Protein AF-A0A6H1R2Y1-F1 (afdb_monomer_lite)

Secondary structure (DSSP, 8-state):
---S-SS-HHHHHHHHHHHHTT--HHHHHHHHT--HHHHHHHHHHHHHHGGGGG--PPP--PPPHHHHHHHHHHHHHHHIIIIIGGGTSSS--HHHHHHHHHT-

Structure (mmCIF, N/CA/C/O backbone):
data_AF-A0A6H1R2Y1-F1
#
_entry.id   AF-A0A6H1R2Y1-F1
#
loop_
_atom_site.group_PDB
_atom_site.id
_atom_site.type_symbol
_atom_site.label_atom_id
_atom_site.label_alt_id
_atom_site.label_comp_id
_atom_site.label_asym_id
_atom_site.label_entity_id
_atom_site.label_seq_id
_atom_site.pdbx_PDB_ins_code
_atom_site.Cartn_x
_atom_site.Cartn_y
_atom_site.Cartn_z
_atom_site.occupancy
_atom_site.B_iso_or_equiv
_atom_site.auth_seq_id
_atom_site.auth_comp_id
_atom_site.auth_asym_id
_atom_site.auth_atom_id
_atom_site.pdbx_PDB_model_num
ATOM 1 N N . MET A 1 1 ? -4.360 13.903 -1.370 1.00 28.27 1 MET A N 1
ATOM 2 C CA . MET A 1 1 ? -3.190 13.261 -0.733 1.00 28.27 1 MET A CA 1
ATOM 3 C C . MET A 1 1 ? -3.684 12.448 0.455 1.00 28.27 1 MET A C 1
ATOM 5 O O . MET A 1 1 ? -4.054 13.041 1.456 1.00 28.27 1 MET A O 1
ATOM 9 N N . ALA A 1 2 ? -3.811 11.124 0.335 1.00 31.58 2 ALA A N 1
ATOM 10 C CA . ALA A 1 2 ? -4.149 10.287 1.488 1.00 31.58 2 ALA A CA 1
ATOM 11 C C . ALA A 1 2 ? -2.866 10.089 2.305 1.00 31.58 2 ALA A C 1
ATOM 13 O O . ALA A 1 2 ? -1.915 9.492 1.802 1.00 31.58 2 ALA A O 1
ATOM 14 N N . GLY A 1 3 ? -2.818 10.677 3.503 1.00 34.31 3 GLY A N 1
ATOM 15 C CA . GLY A 1 3 ? -1.695 10.544 4.430 1.00 34.31 3 GLY A CA 1
ATOM 16 C C . GLY A 1 3 ? -1.451 9.087 4.845 1.00 34.31 3 GLY A C 1
ATOM 17 O O . GLY A 1 3 ? -2.258 8.211 4.509 1.00 34.31 3 GLY A O 1
ATOM 18 N N . PRO A 1 4 ? -0.344 8.807 5.558 1.00 47.72 4 PRO A N 1
ATOM 19 C CA . PRO A 1 4 ? -0.097 7.482 6.118 1.00 47.72 4 PRO A CA 1
ATOM 20 C C . PRO A 1 4 ? -1.355 7.033 6.864 1.00 47.72 4 PRO A C 1
ATOM 22 O O . PRO A 1 4 ? -1.982 7.823 7.568 1.00 47.72 4 PRO A O 1
ATOM 25 N N . SER A 1 5 ? -1.777 5.794 6.614 1.00 55.66 5 SER A N 1
ATOM 26 C CA . SER A 1 5 ? -2.949 5.179 7.238 1.00 55.66 5 SER A CA 1
ATOM 27 C C . SER A 1 5 ? -3.018 5.556 8.716 1.00 55.66 5 SER A C 1
ATOM 29 O O . SER A 1 5 ? -2.031 5.368 9.417 1.00 55.66 5 SER A O 1
ATOM 31 N N . SER A 1 6 ? -4.167 6.046 9.192 1.00 67.50 6 SER A N 1
ATOM 32 C CA . SER A 1 6 ? -4.367 6.502 10.580 1.00 67.50 6 SER A CA 1
ATOM 33 C C . SER A 1 6 ? -4.131 5.428 11.655 1.00 67.50 6 SER A C 1
ATOM 35 O O . SER A 1 6 ? -4.305 5.712 12.832 1.00 67.50 6 SER A O 1
ATOM 37 N N . LEU A 1 7 ? -3.780 4.205 11.251 1.00 74.88 7 LEU A N 1
ATOM 38 C CA . LEU A 1 7 ? -3.408 3.096 12.116 1.00 74.88 7 LEU A CA 1
ATOM 39 C C . LEU A 1 7 ? -1.910 2.821 11.982 1.00 74.88 7 LEU A C 1
ATOM 41 O O . LEU A 1 7 ? -1.398 2.704 10.860 1.00 74.88 7 LEU A O 1
ATOM 45 N N . THR A 1 8 ? -1.232 2.650 13.113 1.00 82.62 8 THR A N 1
ATOM 46 C CA . THR A 1 8 ? 0.126 2.091 13.157 1.00 82.62 8 THR A CA 1
ATOM 47 C C . THR A 1 8 ? 0.114 0.602 12.785 1.00 82.62 8 THR A C 1
ATOM 49 O O . THR A 1 8 ? -0.951 0.005 12.602 1.00 82.62 8 THR A O 1
ATOM 52 N N . GLU A 1 9 ? 1.288 -0.009 12.602 1.00 80.06 9 GLU A N 1
ATOM 53 C CA . GLU A 1 9 ? 1.372 -1.451 12.316 1.00 80.06 9 GLU A CA 1
ATOM 54 C C . GLU A 1 9 ? 0.883 -2.275 13.514 1.00 80.06 9 GLU A C 1
ATOM 56 O O . GLU A 1 9 ? 0.111 -3.216 13.350 1.00 80.06 9 GLU A O 1
ATOM 61 N N . GLU A 1 10 ? 1.227 -1.845 14.727 1.00 82.31 10 GLU A N 1
ATOM 62 C CA . GLU A 1 10 ? 0.817 -2.481 15.980 1.00 82.31 10 GLU A CA 1
ATOM 63 C C . GLU A 1 10 ? -0.706 -2.423 16.153 1.00 82.31 10 GLU A C 1
ATOM 65 O O . GLU A 1 10 ? -1.340 -3.422 16.488 1.00 82.31 10 GLU A O 1
ATOM 70 N N . GLN A 1 11 ? -1.323 -1.275 15.845 1.00 86.69 11 GLN A N 1
ATOM 71 C CA . GLN A 1 11 ? -2.780 -1.123 15.891 1.00 86.69 11 GLN A CA 1
ATOM 72 C C . GLN A 1 11 ? -3.492 -1.991 14.849 1.00 86.69 11 GLN A C 1
ATOM 74 O O . GLN A 1 11 ? -4.607 -2.450 15.097 1.00 86.69 11 GLN A O 1
ATOM 79 N N . ARG A 1 12 ?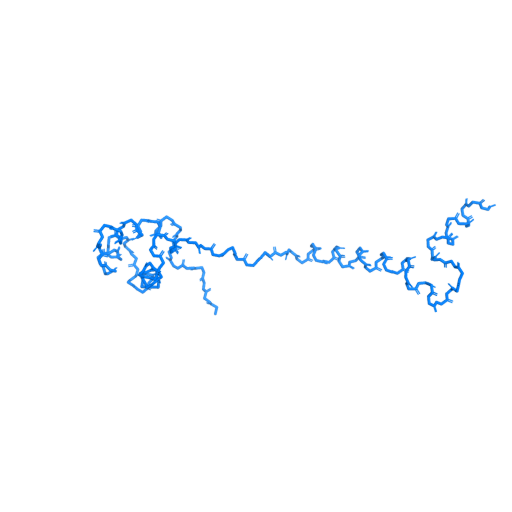 -2.875 -2.230 13.684 1.00 86.75 12 ARG A N 1
ATOM 80 C CA . ARG A 1 12 ? -3.424 -3.163 12.692 1.00 86.75 12 ARG A CA 1
ATOM 81 C C . ARG A 1 12 ? -3.345 -4.604 13.174 1.00 86.75 12 ARG A C 1
ATOM 83 O O . ARG A 1 12 ? -4.328 -5.319 13.013 1.00 86.75 12 ARG A O 1
ATOM 90 N N . ALA A 1 13 ? -2.219 -5.013 13.754 1.00 86.88 13 ALA A N 1
ATOM 91 C CA . ALA A 1 13 ? -2.044 -6.368 14.264 1.00 86.88 13 ALA A CA 1
ATOM 92 C C . ALA A 1 13 ? -3.049 -6.686 15.378 1.00 86.88 13 ALA A C 1
ATOM 94 O O . ALA A 1 13 ? -3.819 -7.633 15.240 1.00 86.88 13 ALA A O 1
ATOM 95 N N . ALA A 1 14 ? -3.151 -5.817 16.388 1.00 89.56 14 ALA A N 1
ATOM 96 C CA . ALA A 1 14 ? -4.115 -5.981 17.476 1.00 89.56 14 ALA A CA 1
ATOM 97 C C . ALA A 1 14 ? -5.575 -5.981 16.982 1.00 89.56 14 ALA A C 1
ATOM 99 O O . ALA A 1 14 ? -6.428 -6.681 17.524 1.00 89.56 14 ALA A O 1
ATOM 100 N N . ALA A 1 15 ? -5.890 -5.204 15.938 1.00 90.25 15 ALA A N 1
ATOM 101 C CA . ALA A 1 15 ? -7.220 -5.222 15.338 1.00 90.25 15 ALA A CA 1
ATOM 102 C C . ALA A 1 15 ? -7.535 -6.558 14.648 1.00 90.25 15 ALA A C 1
ATOM 104 O O . ALA A 1 15 ? -8.672 -7.011 14.746 1.00 90.25 15 ALA A O 1
ATOM 105 N N . ILE A 1 16 ? -6.563 -7.177 13.966 1.00 88.12 16 ILE A N 1
ATOM 106 C CA . ILE A 1 16 ? -6.756 -8.485 13.322 1.00 88.12 16 ILE A CA 1
ATOM 107 C C . ILE A 1 16 ? -6.994 -9.577 14.358 1.00 88.12 16 ILE A C 1
ATOM 109 O O . ILE A 1 16 ? -7.943 -10.331 14.183 1.00 88.12 16 ILE A O 1
ATOM 113 N N . GLU A 1 17 ? -6.217 -9.619 15.443 1.00 90.31 17 GLU A N 1
ATOM 114 C CA . GLU A 1 17 ? -6.432 -10.602 16.517 1.00 90.31 17 GLU A CA 1
ATOM 115 C C . GLU A 1 17 ? -7.855 -10.505 17.079 1.00 90.31 17 GLU A C 1
ATOM 117 O O . GLU A 1 17 ? -8.561 -11.502 17.187 1.00 90.31 17 GLU A O 1
ATOM 122 N N . LEU A 1 18 ? -8.334 -9.282 17.328 1.00 91.31 18 LEU A N 1
ATOM 123 C CA . LEU A 1 18 ? -9.704 -9.072 17.789 1.00 91.31 18 LEU A CA 1
ATOM 124 C C . LEU A 1 18 ? -10.750 -9.503 16.749 1.00 91.31 18 LEU A C 1
ATOM 126 O O . LEU A 1 18 ? -11.824 -9.971 17.120 1.00 91.31 18 LEU A O 1
ATOM 130 N N . PHE A 1 19 ? -10.486 -9.339 15.452 1.00 90.81 19 PHE A N 1
ATOM 131 C CA . PHE A 1 19 ? -11.403 -9.829 14.421 1.00 90.81 19 PHE A CA 1
ATOM 132 C C . PHE A 1 19 ? -11.419 -11.353 14.332 1.00 90.81 19 PHE A C 1
ATOM 134 O O . PHE A 1 19 ? -12.501 -11.921 14.183 1.00 90.81 19 PHE A O 1
ATOM 141 N N . ASP A 1 20 ? -10.262 -12.000 14.466 1.00 89.19 20 ASP A N 1
ATOM 142 C CA . ASP A 1 20 ? -10.150 -13.459 14.518 1.00 89.19 20 ASP A CA 1
ATOM 143 C C . ASP A 1 20 ? -10.866 -14.025 15.761 1.00 89.19 20 ASP A C 1
ATOM 145 O O . ASP A 1 20 ? -11.559 -15.036 15.658 1.00 89.19 20 ASP A O 1
ATOM 149 N N . ASP A 1 21 ? -10.847 -13.297 16.884 1.00 90.62 21 ASP A N 1
ATOM 150 C CA . ASP A 1 21 ? -11.659 -13.565 18.084 1.00 90.62 21 ASP A CA 1
ATOM 151 C C . ASP A 1 21 ? -13.170 -13.273 17.894 1.00 90.62 21 ASP A C 1
ATOM 153 O O . ASP A 1 21 ? -13.972 -13.427 18.819 1.00 90.62 21 ASP A O 1
ATOM 157 N N . GLY A 1 22 ? -13.590 -12.817 16.710 1.00 90.31 22 GLY A N 1
ATOM 158 C CA . GLY A 1 22 ? -14.992 -12.585 16.348 1.00 90.31 22 GLY A CA 1
ATOM 159 C C . GLY A 1 22 ? -15.546 -11.204 16.712 1.00 90.31 22 GLY A C 1
ATOM 160 O O . GLY A 1 22 ? -16.760 -10.984 16.645 1.00 90.31 22 GLY A O 1
ATOM 161 N N . TRP A 1 23 ? -14.701 -10.241 17.087 1.00 92.06 23 TRP A N 1
ATOM 162 C CA . TRP A 1 23 ? -15.163 -8.910 17.477 1.00 92.06 23 TRP A CA 1
ATOM 163 C C . TRP A 1 23 ? -15.623 -8.075 16.278 1.00 92.06 23 TRP A C 1
ATOM 165 O O . TRP A 1 23 ? -15.036 -8.067 15.196 1.00 92.06 23 TRP A O 1
ATOM 175 N N . ALA A 1 24 ? -16.672 -7.276 16.489 1.00 90.19 24 ALA A N 1
ATOM 176 C CA . ALA A 1 24 ? -17.171 -6.349 15.479 1.00 90.19 24 ALA A CA 1
ATOM 177 C C . ALA A 1 24 ? -16.305 -5.079 15.377 1.00 90.19 24 ALA A C 1
ATOM 179 O O . ALA A 1 24 ? -15.810 -4.558 16.379 1.00 90.19 24 ALA A O 1
ATOM 180 N N . ARG A 1 25 ? -16.238 -4.487 14.173 1.00 90.19 25 ARG A N 1
ATOM 181 C CA . ARG A 1 25 ? -15.509 -3.237 13.866 1.00 90.19 25 ARG A CA 1
ATOM 182 C C . ARG A 1 25 ? -15.644 -2.140 14.928 1.00 90.19 25 ARG A C 1
ATOM 184 O O . ARG A 1 25 ? -14.654 -1.513 15.289 1.00 90.19 25 ARG A O 1
ATOM 191 N N . ARG A 1 26 ? -16.874 -1.852 15.377 1.00 92.94 26 ARG A N 1
ATOM 192 C CA . ARG A 1 26 ? -17.128 -0.782 16.360 1.00 92.94 26 ARG A CA 1
ATOM 193 C C . ARG A 1 26 ? -16.463 -1.089 17.700 1.00 92.94 26 ARG A C 1
ATOM 195 O O . ARG A 1 26 ? -15.806 -0.214 18.244 1.00 92.94 26 ARG A O 1
ATOM 202 N N . SER A 1 27 ? -16.583 -2.325 18.177 1.00 93.31 27 SER A N 1
ATOM 203 C CA . SER A 1 27 ? -15.989 -2.766 19.438 1.00 93.31 27 SER A CA 1
ATOM 204 C C . SER A 1 27 ? -14.461 -2.703 19.392 1.00 93.31 27 SER A C 1
ATOM 206 O O . SER A 1 27 ? -13.839 -2.225 20.336 1.00 93.31 27 SER A O 1
ATOM 208 N N . VAL A 1 28 ? -13.862 -3.097 18.264 1.00 93.06 28 VAL A N 1
ATOM 209 C CA . VAL A 1 28 ? -12.410 -3.004 18.042 1.00 93.06 28 VAL A CA 1
ATOM 210 C C . VAL A 1 28 ? -11.932 -1.552 18.029 1.00 93.06 28 VAL A C 1
ATOM 212 O O . VAL A 1 28 ? -10.956 -1.222 18.695 1.00 93.06 28 VAL A O 1
ATOM 215 N N . ALA A 1 29 ? -12.646 -0.659 17.340 1.00 93.31 29 ALA A N 1
ATOM 216 C CA . ALA A 1 29 ? -12.306 0.763 17.306 1.00 93.31 29 ALA A CA 1
ATOM 217 C C . ALA A 1 29 ? -12.348 1.410 18.699 1.00 93.31 29 ALA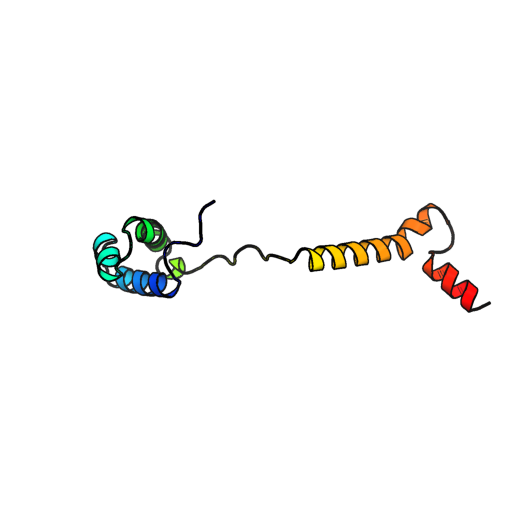 A C 1
ATOM 219 O O . ALA A 1 29 ? -11.417 2.121 19.073 1.00 93.31 29 ALA A O 1
ATOM 220 N N . THR A 1 30 ? -13.383 1.111 19.491 1.00 93.00 30 THR A N 1
ATOM 221 C CA . THR A 1 30 ? -13.491 1.579 20.880 1.00 93.00 30 THR A CA 1
ATOM 222 C C . THR A 1 30 ? -12.356 1.038 21.747 1.00 93.00 30 THR A C 1
ATOM 224 O O . THR A 1 30 ? -11.760 1.799 22.502 1.00 93.00 30 THR A O 1
ATOM 227 N N . ARG A 1 31 ? -12.016 -0.249 21.614 1.00 92.00 31 ARG A N 1
ATOM 228 C CA . ARG A 1 31 ? -10.957 -0.892 22.405 1.00 92.00 31 ARG A CA 1
ATOM 229 C C . ARG A 1 31 ? -9.562 -0.356 22.084 1.00 92.00 31 ARG A C 1
ATOM 231 O O . ARG A 1 31 ? -8.741 -0.232 22.983 1.00 92.00 31 ARG A O 1
ATOM 238 N N . LEU A 1 32 ? -9.308 -0.028 20.819 1.00 89.44 32 LEU A N 1
ATOM 239 C CA . LEU A 1 32 ? -8.032 0.526 20.359 1.00 89.44 32 LEU A CA 1
ATOM 240 C C . LEU A 1 32 ? -7.961 2.059 20.464 1.00 89.44 32 LEU A C 1
ATOM 242 O O . LEU A 1 32 ? -6.914 2.633 20.179 1.00 89.44 32 LEU A O 1
ATOM 246 N N . GLY A 1 33 ? -9.051 2.733 20.853 1.00 90.94 33 GLY A N 1
ATOM 247 C CA . GLY A 1 33 ? -9.100 4.195 20.962 1.00 90.94 33 GLY A CA 1
ATOM 248 C C . GLY A 1 33 ? -8.961 4.921 19.619 1.00 90.94 33 GLY A C 1
ATOM 249 O O . GLY A 1 33 ? -8.493 6.055 19.569 1.00 90.94 33 GLY A O 1
ATOM 250 N N . VAL A 1 34 ? -9.342 4.271 18.517 1.00 88.88 34 VAL A N 1
ATOM 251 C CA . VAL A 1 34 ? -9.184 4.787 17.148 1.00 88.88 34 VAL A CA 1
ATOM 252 C C . VAL A 1 34 ? -10.536 5.057 16.498 1.00 88.88 34 VAL A C 1
ATOM 254 O O . VAL A 1 34 ? -11.582 4.571 16.932 1.00 88.88 34 VAL A O 1
ATOM 257 N N . SER A 1 35 ? -10.539 5.826 15.409 1.00 87.19 35 SER A N 1
ATOM 258 C CA . SER A 1 35 ? -11.782 6.100 14.692 1.00 87.19 35 SER A CA 1
ATOM 259 C C . SER A 1 35 ? -12.340 4.834 14.029 1.00 87.19 35 SER A C 1
ATOM 261 O O . SER A 1 35 ? -11.621 4.038 13.421 1.00 87.19 35 SER A O 1
ATOM 263 N N . VAL A 1 36 ? -13.665 4.672 14.080 1.00 87.19 36 VAL A N 1
ATOM 264 C CA . VAL A 1 36 ? -14.372 3.553 13.426 1.00 87.19 36 VAL A CA 1
ATOM 265 C C . VAL A 1 36 ? -14.093 3.516 11.916 1.00 87.19 36 VAL A C 1
ATOM 267 O O . VAL A 1 36 ? -14.048 2.443 11.314 1.00 87.19 36 VAL A O 1
ATOM 270 N N . TRP A 1 37 ? -13.872 4.681 11.303 1.00 86.12 37 TRP A N 1
ATOM 271 C CA . TRP A 1 37 ? -13.519 4.811 9.890 1.00 86.12 37 TRP A CA 1
ATOM 272 C C . TRP A 1 37 ? -12.110 4.299 9.579 1.00 86.12 37 TRP A C 1
ATOM 274 O O . TRP A 1 37 ? -11.929 3.641 8.556 1.00 86.12 37 TRP A O 1
ATOM 284 N N . ALA A 1 38 ? -11.136 4.525 10.470 1.00 82.56 38 ALA A N 1
ATOM 285 C CA . ALA A 1 38 ? -9.781 3.996 10.315 1.00 82.56 38 ALA A CA 1
ATOM 286 C C . ALA A 1 38 ? -9.770 2.458 10.323 1.00 82.56 38 ALA A C 1
ATOM 288 O O . ALA A 1 38 ? -9.077 1.835 9.521 1.00 82.56 38 ALA A O 1
ATOM 289 N N . VAL A 1 39 ? -10.602 1.853 11.174 1.00 88.06 39 VAL A N 1
ATOM 290 C CA . VAL A 1 39 ? -10.742 0.393 11.310 1.00 88.06 39 VAL A CA 1
ATOM 291 C C . VAL A 1 39 ? -11.609 -0.217 10.201 1.00 88.06 39 VAL A C 1
ATOM 293 O O . VAL A 1 39 ? -11.441 -1.383 9.854 1.00 88.06 39 VAL A O 1
ATOM 296 N N . GLY A 1 40 ? -12.514 0.557 9.594 1.00 88.25 40 GLY A N 1
ATOM 297 C CA . GLY A 1 40 ? -13.453 0.057 8.583 1.00 88.25 40 GLY A CA 1
ATOM 298 C C . GLY A 1 40 ? -12.793 -0.566 7.371 1.00 88.25 40 GLY A C 1
ATOM 299 O O . GLY A 1 40 ? -13.105 -1.702 7.033 1.00 88.25 40 GLY A O 1
ATOM 300 N N . ARG A 1 41 ? -11.813 0.124 6.785 1.00 84.94 41 ARG A N 1
ATOM 301 C CA . ARG A 1 41 ? -11.097 -0.410 5.625 1.00 84.94 41 ARG A CA 1
ATOM 302 C C . ARG A 1 41 ? -10.357 -1.711 5.954 1.00 84.94 41 ARG A C 1
ATOM 304 O O . ARG A 1 41 ? -10.306 -2.600 5.111 1.00 84.94 41 ARG A O 1
ATOM 311 N N . LEU A 1 42 ? -9.795 -1.818 7.160 1.00 86.62 42 LEU A N 1
ATOM 312 C CA . LEU A 1 42 ? -9.100 -3.022 7.621 1.00 86.62 42 LEU A CA 1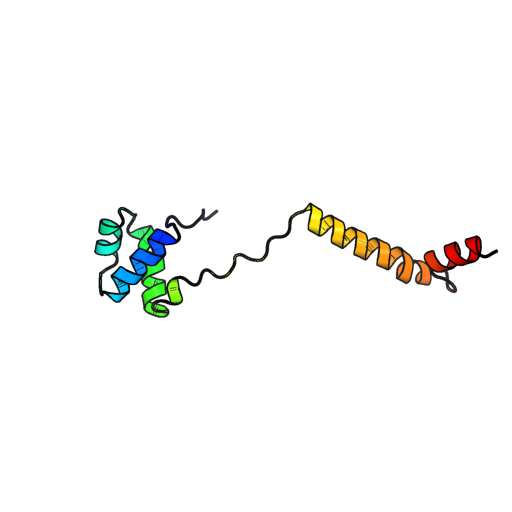
ATOM 313 C C . LEU A 1 42 ? -10.073 -4.189 7.825 1.00 86.62 42 LEU A C 1
ATOM 315 O O . LEU A 1 42 ? -9.770 -5.296 7.398 1.00 86.62 42 LEU A O 1
ATOM 319 N N . TYR A 1 43 ? -11.245 -3.933 8.409 1.00 88.56 43 TYR A N 1
ATOM 320 C CA . TYR A 1 43 ? -12.292 -4.939 8.599 1.00 88.56 43 TYR A CA 1
ATOM 321 C C . TYR A 1 43 ? -12.806 -5.500 7.265 1.00 88.56 43 TYR A C 1
ATOM 323 O O . TYR A 1 43 ? -12.929 -6.714 7.112 1.00 88.56 43 TYR A O 1
ATOM 331 N N . ASP A 1 44 ? -13.037 -4.636 6.273 1.00 87.56 44 ASP A N 1
ATOM 332 C CA . ASP A 1 44 ? -13.464 -5.067 4.937 1.00 87.56 44 ASP A CA 1
ATOM 333 C C . ASP A 1 44 ? -12.384 -5.931 4.257 1.00 87.56 44 ASP A C 1
ATOM 335 O O . ASP A 1 44 ? -12.687 -6.951 3.640 1.00 87.56 44 ASP A O 1
ATOM 339 N N . LEU A 1 45 ? -11.106 -5.560 4.412 1.00 84.81 45 LEU A N 1
ATOM 340 C CA . LEU A 1 45 ? -9.958 -6.338 3.930 1.00 84.81 45 LEU A CA 1
ATOM 341 C C . LEU A 1 45 ? -9.829 -7.692 4.638 1.00 84.81 45 LEU A C 1
ATOM 343 O O . LEU A 1 45 ? -9.608 -8.698 3.964 1.00 84.81 45 LEU A O 1
ATOM 347 N N . TRP A 1 46 ? -9.983 -7.723 5.963 1.00 88.12 46 TRP A N 1
ATOM 348 C CA . TRP A 1 46 ? -9.966 -8.947 6.767 1.00 88.12 46 TRP A CA 1
ATOM 349 C C . TRP A 1 46 ? -11.110 -9.883 6.377 1.00 88.12 46 TRP A C 1
ATOM 351 O O . TRP A 1 46 ? -10.880 -11.064 6.156 1.00 88.12 46 TRP A O 1
ATOM 361 N N . ARG A 1 47 ? -12.319 -9.369 6.139 1.00 87.50 47 ARG A N 1
ATOM 362 C CA . ARG A 1 47 ? -13.451 -10.199 5.699 1.00 87.50 47 ARG A CA 1
ATOM 363 C C . ARG A 1 47 ? -13.198 -10.900 4.356 1.00 87.50 47 ARG A C 1
ATOM 365 O O . ARG A 1 47 ? -13.764 -11.958 4.105 1.00 87.50 47 ARG A O 1
ATOM 372 N N . VAL A 1 48 ? -12.364 -10.314 3.494 1.00 86.00 48 VAL A N 1
ATOM 373 C CA . VAL A 1 48 ? -12.007 -10.876 2.179 1.00 86.00 48 VAL A CA 1
ATOM 374 C C . VAL A 1 48 ? -10.763 -11.770 2.241 1.00 86.00 48 VAL A C 1
ATOM 376 O O . VAL A 1 48 ? -10.672 -12.730 1.482 1.00 86.00 48 VAL A O 1
ATOM 379 N N . ARG A 1 49 ? -9.779 -11.447 3.090 1.00 80.50 49 ARG A N 1
ATOM 380 C CA . ARG A 1 49 ? -8.435 -12.065 3.078 1.00 80.50 49 ARG A CA 1
ATOM 381 C C . ARG A 1 49 ? -8.048 -12.791 4.374 1.00 80.50 49 ARG A C 1
ATOM 383 O O . ARG A 1 49 ? -6.962 -13.362 4.431 1.00 80.50 49 ARG A O 1
ATOM 390 N N . GLY A 1 50 ? -8.881 -12.738 5.408 1.00 79.81 50 GLY A N 1
ATOM 391 C CA . GLY A 1 50 ? -8.561 -13.186 6.766 1.00 79.81 50 GLY A CA 1
ATOM 392 C C . GLY A 1 50 ? -7.340 -12.462 7.345 1.00 79.81 50 GLY A C 1
ATOM 393 O O . GLY A 1 50 ? -7.106 -11.280 7.067 1.00 79.81 50 GLY A O 1
ATOM 394 N N . GLY A 1 51 ? -6.507 -13.196 8.088 1.00 70.00 51 GLY A N 1
ATOM 395 C CA . GLY A 1 51 ? -5.260 -12.697 8.688 1.00 70.00 51 GLY A CA 1
ATOM 396 C C . GLY A 1 51 ? -4.228 -12.132 7.696 1.00 70.00 51 GLY A C 1
ATOM 397 O O . GLY A 1 51 ? -3.340 -11.375 8.085 1.00 70.00 51 GLY A O 1
ATOM 398 N N . ALA A 1 52 ? -4.371 -12.384 6.387 1.00 66.31 52 ALA A N 1
ATOM 399 C CA . ALA A 1 52 ? -3.523 -11.774 5.357 1.00 66.31 52 ALA A CA 1
ATOM 400 C C . ALA A 1 52 ? -3.843 -10.284 5.088 1.00 66.31 52 ALA A C 1
ATOM 402 O O . ALA A 1 52 ? -3.229 -9.659 4.216 1.00 66.31 52 ALA A O 1
ATOM 403 N N . ALA A 1 53 ? -4.786 -9.676 5.817 1.00 64.56 53 ALA A N 1
ATOM 404 C CA . ALA A 1 53 ? -5.086 -8.247 5.708 1.00 64.56 53 ALA A CA 1
ATOM 405 C C . ALA A 1 53 ? -3.906 -7.335 6.107 1.00 64.56 53 ALA A C 1
ATOM 407 O O . ALA A 1 53 ? -3.827 -6.206 5.618 1.00 64.56 53 ALA A O 1
ATOM 408 N N . LEU A 1 54 ? -2.955 -7.838 6.906 1.00 64.81 54 LEU A N 1
ATOM 409 C CA . LEU A 1 54 ? -1.706 -7.149 7.258 1.00 64.81 54 LEU A CA 1
ATOM 410 C C . LEU A 1 54 ? -0.695 -7.055 6.112 1.00 64.81 54 LEU A C 1
ATOM 412 O O . LEU A 1 54 ? 0.303 -6.353 6.256 1.00 64.81 54 LEU A O 1
ATOM 416 N N . VAL A 1 55 ? -0.911 -7.737 4.978 1.00 60.03 55 VAL A N 1
ATOM 417 C CA . VAL A 1 55 ? 0.047 -7.722 3.865 1.00 60.03 55 VAL A CA 1
ATOM 418 C C . VAL A 1 55 ? 0.036 -6.344 3.207 1.00 60.03 55 VAL A C 1
ATOM 420 O O . VAL A 1 55 ? -0.640 -6.073 2.207 1.00 60.03 55 VAL A O 1
ATOM 423 N N . ARG A 1 56 ? 0.823 -5.441 3.789 1.00 58.19 56 ARG A N 1
ATOM 424 C CA . ARG A 1 56 ? 1.175 -4.163 3.206 1.00 58.19 56 ARG A CA 1
ATOM 425 C C . ARG A 1 56 ? 2.008 -4.487 1.978 1.00 58.19 56 ARG A C 1
ATOM 427 O O . ARG A 1 56 ? 3.160 -4.899 2.074 1.00 58.19 56 ARG A O 1
ATOM 434 N N . LYS A 1 57 ? 1.403 -4.324 0.799 1.00 56.97 57 LYS A N 1
ATOM 435 C CA . LYS A 1 57 ? 2.141 -4.373 -0.464 1.00 56.97 57 LYS A CA 1
ATOM 436 C C . LYS A 1 57 ? 3.310 -3.395 -0.306 1.00 56.97 57 LYS A C 1
ATOM 438 O O . LYS A 1 57 ? 3.030 -2.242 0.045 1.00 56.97 57 LYS A O 1
ATOM 443 N N . PRO A 1 58 ? 4.576 -3.818 -0.491 1.00 51.44 58 PRO A N 1
ATOM 444 C CA . PRO A 1 58 ? 5.697 -2.903 -0.366 1.00 51.44 58 PRO A CA 1
ATOM 445 C C . PRO A 1 58 ? 5.384 -1.696 -1.243 1.00 51.44 58 PRO A C 1
ATOM 447 O O . PRO A 1 58 ? 5.038 -1.842 -2.423 1.00 51.44 58 PRO A O 1
ATOM 450 N N . SER A 1 59 ? 5.381 -0.508 -0.631 1.00 64.12 59 SER A N 1
ATOM 451 C CA . SER A 1 59 ? 5.243 0.735 -1.379 1.00 64.12 59 SER A CA 1
ATOM 452 C C . SER A 1 59 ? 6.270 0.678 -2.499 1.00 64.12 59 SER A C 1
ATOM 454 O O . SER A 1 59 ? 7.403 0.268 -2.241 1.00 64.12 59 SER A O 1
ATOM 456 N N . LYS A 1 60 ? 5.850 0.997 -3.732 1.00 66.94 60 LYS A N 1
ATOM 457 C CA . LYS A 1 60 ? 6.709 0.939 -4.923 1.00 66.94 60 LYS A CA 1
ATOM 458 C C . LYS A 1 60 ? 8.119 1.396 -4.553 1.00 66.94 60 LYS A C 1
ATOM 460 O O . LYS A 1 60 ? 8.256 2.453 -3.939 1.00 66.94 60 LYS A O 1
ATOM 465 N N . ARG A 1 61 ? 9.126 0.586 -4.891 1.00 77.38 61 ARG A N 1
ATOM 466 C CA . ARG A 1 61 ? 10.529 0.854 -4.566 1.00 77.38 61 ARG A CA 1
ATOM 467 C C . ARG A 1 61 ? 10.864 2.282 -5.012 1.00 77.38 61 ARG A C 1
ATOM 469 O O . ARG A 1 61 ? 10.809 2.582 -6.204 1.00 77.38 61 ARG A O 1
ATOM 476 N N . SER A 1 62 ? 11.098 3.174 -4.055 1.00 76.69 62 SER A N 1
ATOM 477 C CA . SER A 1 62 ? 11.405 4.576 -4.317 1.00 76.69 62 SER A CA 1
ATOM 478 C C . SER A 1 62 ? 12.914 4.740 -4.361 1.00 76.69 62 SER A C 1
ATOM 480 O O . SER A 1 62 ? 13.597 4.424 -3.392 1.00 76.69 62 SER A O 1
ATOM 482 N N . PHE A 1 63 ? 13.420 5.236 -5.481 1.00 86.69 63 PHE A N 1
ATOM 483 C CA . PHE A 1 63 ? 14.818 5.620 -5.624 1.00 86.69 63 PHE A CA 1
ATOM 484 C C . PHE A 1 63 ? 14.965 7.120 -5.395 1.00 86.69 63 PHE A C 1
ATOM 486 O O . PHE A 1 63 ? 14.078 7.882 -5.800 1.00 86.69 63 PHE A O 1
ATOM 493 N N . SER A 1 64 ? 16.071 7.532 -4.772 1.00 90.00 64 SER A N 1
ATOM 494 C CA . SER A 1 64 ? 16.425 8.947 -4.658 1.00 90.00 64 SER A CA 1
ATOM 495 C C . SER A 1 64 ? 16.663 9.557 -6.044 1.00 90.00 64 SER A C 1
ATOM 497 O O . SER A 1 64 ? 16.909 8.847 -7.023 1.00 90.00 64 SER A O 1
ATOM 499 N N . PHE A 1 65 ? 16.555 10.883 -6.132 1.00 93.44 65 PHE A N 1
ATOM 500 C CA . PHE A 1 65 ? 16.871 11.613 -7.359 1.00 93.44 65 PHE A CA 1
ATOM 501 C C . PHE A 1 65 ? 18.334 11.398 -7.767 1.00 93.44 65 PHE A C 1
ATOM 503 O O . PHE A 1 65 ? 18.580 10.995 -8.898 1.00 93.44 65 PHE A O 1
ATOM 510 N N . GLU A 1 66 ? 19.262 11.549 -6.817 1.00 95.81 66 GLU A N 1
ATOM 511 C CA . GLU A 1 66 ? 20.702 11.354 -7.039 1.00 95.81 66 GLU A CA 1
ATOM 512 C C . GLU A 1 66 ? 21.023 9.972 -7.614 1.00 95.81 66 GLU A C 1
ATOM 514 O O . GLU A 1 66 ? 21.727 9.867 -8.610 1.00 95.81 66 GLU A O 1
ATOM 519 N N . PHE A 1 67 ? 20.410 8.912 -7.075 1.00 94.19 67 PHE A N 1
ATOM 520 C CA . PHE A 1 67 ? 20.611 7.557 -7.591 1.00 94.19 67 PHE A CA 1
ATOM 521 C C . PHE A 1 67 ? 20.142 7.414 -9.044 1.00 94.19 67 PHE A C 1
ATOM 523 O O . PHE A 1 67 ? 20.790 6.766 -9.861 1.00 94.19 67 PHE A O 1
ATOM 530 N N . LYS A 1 68 ? 19.000 8.018 -9.395 1.00 94.38 68 LYS A N 1
ATOM 531 C CA . LYS A 1 68 ? 18.514 7.994 -10.782 1.00 94.38 68 LYS A CA 1
ATOM 532 C C . LYS A 1 68 ? 19.431 8.785 -11.709 1.00 94.38 68 LYS A C 1
ATOM 534 O O . LYS A 1 68 ? 19.619 8.371 -12.851 1.00 94.38 68 LYS A O 1
ATOM 539 N N . LEU A 1 69 ? 19.957 9.913 -11.235 1.00 96.50 69 LEU A N 1
ATOM 540 C CA . LEU A 1 69 ? 20.861 10.760 -12.001 1.00 96.50 69 LEU A CA 1
ATOM 541 C C . LEU A 1 69 ? 22.170 10.026 -12.297 1.00 96.50 69 LEU A C 1
ATOM 543 O O . LEU A 1 69 ? 22.574 9.974 -13.453 1.00 96.50 69 LEU A O 1
ATOM 547 N N . GLU A 1 70 ? 22.771 9.404 -11.283 1.00 97.00 70 GLU A N 1
ATOM 548 C CA . GLU A 1 70 ? 24.000 8.618 -11.408 1.00 97.00 70 GLU A CA 1
ATOM 549 C C . GLU A 1 70 ? 23.853 7.499 -12.445 1.00 97.00 70 GLU A C 1
ATOM 551 O O . GLU A 1 70 ? 24.617 7.445 -13.405 1.00 97.00 70 GLU A O 1
ATOM 556 N N . VAL A 1 71 ? 22.806 6.676 -12.324 1.00 96.56 71 VAL A N 1
ATOM 557 C CA . VAL A 1 71 ? 22.542 5.578 -13.271 1.00 96.56 71 VAL A CA 1
ATOM 558 C C . VAL A 1 71 ? 22.320 6.098 -14.694 1.00 96.56 71 VAL A C 1
ATOM 560 O O . VAL A 1 71 ? 22.799 5.502 -15.653 1.00 96.56 71 VAL A O 1
ATOM 563 N N . THR A 1 72 ? 21.608 7.217 -14.848 1.00 96.44 72 THR A N 1
ATOM 564 C CA . THR A 1 72 ? 21.349 7.803 -16.174 1.00 96.44 72 THR A CA 1
ATOM 565 C C . THR A 1 72 ? 22.630 8.348 -16.808 1.00 96.44 72 THR A C 1
ATOM 567 O O . THR A 1 72 ? 22.823 8.222 -18.015 1.00 96.44 72 THR A O 1
ATOM 570 N N . LEU A 1 73 ? 23.507 8.965 -16.012 1.00 95.44 73 LEU A N 1
ATOM 571 C CA . LEU A 1 73 ? 24.786 9.483 -16.491 1.00 95.44 73 LEU A CA 1
ATOM 572 C C . LEU A 1 73 ? 25.740 8.355 -16.877 1.00 95.44 73 LEU A C 1
ATOM 574 O O . LEU A 1 73 ? 26.380 8.457 -17.920 1.00 95.44 73 LEU A O 1
ATOM 578 N N . ASP A 1 74 ? 25.810 7.288 -16.082 1.00 95.12 74 ASP A N 1
ATOM 579 C CA . ASP A 1 74 ? 26.634 6.115 -16.384 1.00 95.12 74 ASP A CA 1
ATOM 580 C C . ASP A 1 74 ? 26.198 5.435 -17.695 1.00 95.12 74 ASP A C 1
ATOM 582 O O . ASP A 1 74 ? 27.023 5.201 -18.584 1.00 95.12 74 ASP A O 1
ATOM 586 N N . ASP A 1 75 ? 24.887 5.237 -17.876 1.00 94.00 75 ASP A N 1
ATOM 587 C CA . ASP A 1 75 ? 24.310 4.692 -19.112 1.00 94.00 75 ASP A CA 1
ATOM 588 C C . ASP A 1 75 ? 24.598 5.604 -20.316 1.00 94.00 75 ASP A C 1
ATOM 590 O O . ASP A 1 75 ? 25.067 5.153 -21.365 1.00 94.00 75 ASP A O 1
ATOM 594 N N . TYR A 1 76 ? 24.421 6.920 -20.147 1.00 91.69 76 TYR A N 1
ATOM 595 C CA . TYR A 1 76 ? 24.711 7.896 -21.195 1.00 91.69 76 TYR A CA 1
ATOM 596 C C . TYR A 1 76 ? 26.193 7.919 -21.585 1.00 91.69 76 TYR A C 1
ATOM 598 O O . TYR A 1 76 ? 26.508 7.933 -22.774 1.00 91.69 76 TYR A O 1
ATOM 606 N N . ILE A 1 77 ? 27.109 7.928 -20.612 1.00 90.19 77 ILE A N 1
ATOM 607 C CA . ILE A 1 77 ? 28.557 7.923 -20.854 1.00 90.19 77 ILE A CA 1
ATOM 608 C C . ILE A 1 77 ? 28.960 6.631 -21.562 1.00 90.19 77 ILE A C 1
ATOM 610 O O . ILE A 1 77 ? 29.713 6.676 -22.538 1.00 90.19 77 ILE A O 1
ATOM 614 N N . THR A 1 78 ? 28.430 5.492 -21.118 1.00 89.06 78 THR A N 1
ATOM 615 C CA . THR A 1 78 ? 28.678 4.190 -21.740 1.00 89.06 78 THR A CA 1
ATOM 616 C C . THR A 1 78 ? 28.206 4.187 -23.187 1.00 89.06 78 THR A C 1
ATOM 618 O O . THR A 1 78 ? 28.993 3.891 -24.091 1.00 89.06 78 THR A O 1
ATOM 621 N N . TRP A 1 79 ? 26.967 4.604 -23.446 1.00 88.00 79 TRP A N 1
ATOM 622 C CA . TRP A 1 79 ? 26.434 4.728 -24.800 1.00 88.00 79 TRP A CA 1
ATOM 623 C C . TRP A 1 79 ? 27.231 5.723 -25.657 1.00 88.00 79 TRP A C 1
ATOM 625 O O . TRP A 1 79 ? 27.543 5.435 -26.814 1.00 88.00 79 TRP A O 1
ATOM 635 N N . PHE A 1 80 ? 27.611 6.880 -25.112 1.00 83.75 80 PHE A N 1
ATOM 636 C CA . PHE A 1 80 ? 28.382 7.893 -25.832 1.00 83.75 80 PHE A CA 1
ATOM 637 C C . PHE A 1 80 ? 29.753 7.352 -26.256 1.00 83.75 80 PHE A C 1
ATOM 639 O O . PHE A 1 80 ? 30.156 7.506 -27.411 1.00 83.75 80 PHE A O 1
ATOM 646 N N . ASN A 1 81 ? 30.440 6.671 -25.337 1.00 81.44 81 ASN A N 1
ATOM 647 C CA . ASN A 1 81 ? 31.776 6.132 -25.556 1.00 81.44 81 ASN A CA 1
ATOM 648 C C . ASN A 1 81 ? 31.800 4.912 -26.476 1.00 81.44 81 ASN A C 1
ATOM 650 O O . ASN A 1 81 ? 32.821 4.691 -27.117 1.00 81.44 81 ASN A O 1
ATOM 654 N N . THR A 1 82 ? 30.725 4.122 -26.529 1.00 77.56 82 THR A N 1
ATOM 655 C CA . THR A 1 82 ? 30.711 2.828 -27.238 1.00 77.56 82 THR A CA 1
ATOM 656 C C . THR A 1 82 ? 29.837 2.815 -28.486 1.00 77.56 82 THR A C 1
ATOM 658 O O . THR A 1 82 ? 30.180 2.153 -29.453 1.00 77.56 82 THR A O 1
ATOM 661 N N . SER A 1 83 ? 28.718 3.541 -28.493 1.00 68.88 83 SER A N 1
ATOM 662 C CA . SER A 1 83 ? 27.663 3.397 -29.505 1.00 68.88 83 SER A CA 1
ATOM 663 C C . SER A 1 83 ? 27.468 4.663 -30.339 1.00 68.88 83 SER A C 1
ATOM 665 O O . SER A 1 83 ? 27.359 4.585 -31.561 1.00 68.88 83 SER A O 1
ATOM 667 N N . ARG A 1 84 ? 27.471 5.854 -29.720 1.00 62.56 84 ARG A N 1
ATOM 668 C CA . ARG A 1 84 ? 27.244 7.117 -30.450 1.00 62.56 84 ARG A CA 1
ATOM 669 C C . ARG A 1 84 ? 28.370 7.415 -31.443 1.00 62.56 84 ARG A C 1
ATOM 671 O O . ARG A 1 84 ? 28.094 7.788 -32.580 1.00 62.56 84 ARG A O 1
ATOM 678 N N . GLY A 1 85 ? 29.626 7.224 -31.037 1.00 57.75 85 GLY A N 1
ATOM 679 C CA . GLY A 1 85 ? 30.794 7.514 -31.877 1.00 57.75 85 GLY A CA 1
ATOM 680 C C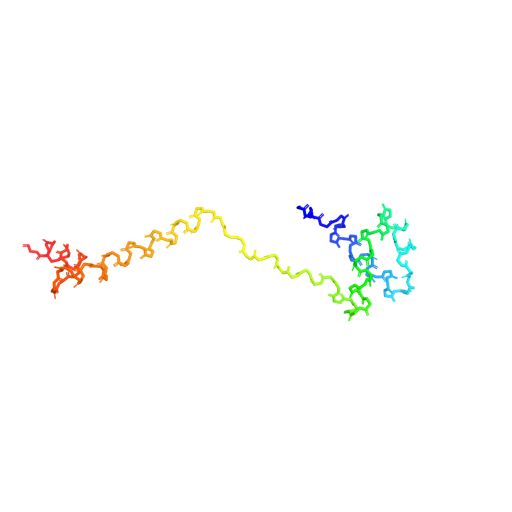 . GLY A 1 85 ? 30.899 6.649 -33.138 1.00 57.75 85 GLY A C 1
ATOM 681 O O . GLY A 1 85 ? 31.351 7.147 -34.162 1.00 57.75 85 GLY A O 1
ATOM 682 N N . HIS A 1 86 ? 30.388 5.412 -33.113 1.00 55.97 86 HIS A N 1
ATOM 683 C CA . HIS A 1 86 ? 30.368 4.526 -34.287 1.00 55.97 86 HIS A CA 1
ATOM 684 C C . HIS A 1 86 ? 29.467 5.033 -35.424 1.00 55.97 86 HIS A C 1
ATOM 686 O O . HIS A 1 86 ? 29.649 4.630 -36.567 1.00 55.97 86 HIS A O 1
ATOM 692 N N . THR A 1 87 ? 28.512 5.929 -35.140 1.00 55.38 87 THR A N 1
ATOM 693 C CA . THR A 1 87 ? 27.642 6.511 -36.181 1.00 55.38 87 THR A CA 1
ATOM 694 C C . THR A 1 87 ? 28.281 7.671 -36.950 1.00 55.38 87 THR A C 1
ATOM 696 O O . THR A 1 87 ? 27.725 8.081 -37.961 1.00 55.38 87 THR A O 1
ATOM 699 N N . HIS A 1 88 ? 29.399 8.235 -36.477 1.00 52.16 88 HIS A N 1
ATOM 700 C CA . HIS A 1 88 ? 30.102 9.350 -37.142 1.00 52.16 88 HIS A CA 1
ATOM 701 C C . HIS A 1 88 ? 31.580 9.043 -37.438 1.00 52.16 88 HIS A C 1
ATOM 703 O O . HIS A 1 88 ? 32.153 9.636 -38.346 1.00 52.16 88 HIS A O 1
ATOM 709 N N . CYS A 1 89 ? 32.191 8.108 -36.708 1.00 52.72 89 CYS A N 1
ATOM 710 C CA . CYS A 1 89 ? 33.539 7.606 -36.940 1.00 52.72 89 CYS A CA 1
ATOM 711 C C . CYS A 1 89 ? 33.420 6.122 -37.304 1.00 52.72 89 CYS A C 1
ATOM 713 O O . CYS A 1 89 ? 33.311 5.278 -36.420 1.00 52.72 89 CYS A O 1
ATOM 715 N N . GLU A 1 90 ? 33.413 5.792 -38.594 1.00 57.22 90 GLU A N 1
ATOM 716 C CA . GLU A 1 90 ? 33.072 4.453 -39.113 1.00 57.22 90 GLU A CA 1
ATOM 717 C C . GLU A 1 90 ? 34.016 3.311 -38.671 1.00 57.22 90 GLU A C 1
ATOM 7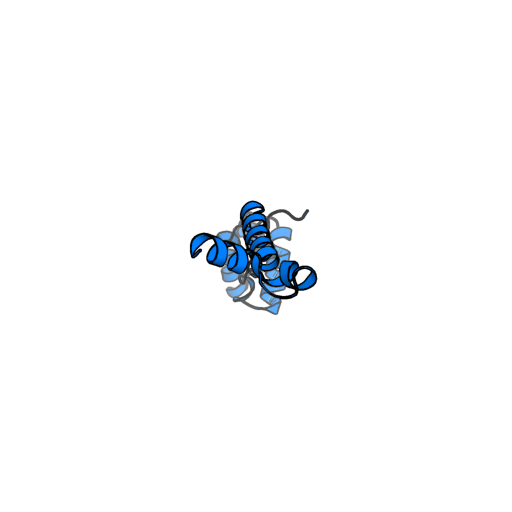19 O O . GLU A 1 90 ? 33.778 2.156 -39.013 1.00 57.22 90 GLU A O 1
ATOM 724 N N . VAL A 1 91 ? 35.083 3.591 -37.908 1.00 65.31 91 VAL A N 1
ATOM 725 C CA . VAL A 1 91 ? 36.188 2.636 -37.710 1.00 65.31 91 VAL A CA 1
ATOM 726 C C . VAL A 1 91 ? 36.543 2.365 -36.240 1.00 65.31 91 VAL A C 1
ATOM 728 O O . VAL A 1 91 ? 36.914 1.239 -35.924 1.00 65.31 91 VAL A O 1
ATOM 731 N N . LEU A 1 92 ? 36.417 3.331 -35.319 1.00 64.50 92 LEU A N 1
ATOM 732 C CA . LEU A 1 92 ? 36.803 3.157 -33.905 1.00 64.50 92 LEU A CA 1
ATOM 733 C C . LEU A 1 92 ? 35.891 3.949 -32.960 1.00 64.50 92 LEU A C 1
ATOM 735 O O . LEU A 1 92 ? 35.562 5.108 -33.221 1.00 64.50 92 LEU A O 1
ATOM 739 N N . SER A 1 93 ? 35.543 3.355 -31.817 1.00 70.00 93 SER A N 1
ATOM 740 C CA . SER A 1 93 ? 34.853 4.070 -30.741 1.00 70.00 93 SER A CA 1
ATOM 741 C C . SER A 1 93 ? 35.782 5.104 -30.072 1.00 70.00 93 SER A C 1
ATOM 743 O O . SER A 1 93 ? 37.001 4.908 -30.028 1.00 70.00 93 SER A O 1
ATOM 745 N N . PRO A 1 94 ? 35.249 6.202 -29.500 1.00 69.62 94 PRO A N 1
ATOM 746 C CA . PRO A 1 94 ? 36.047 7.224 -28.818 1.00 69.62 94 PRO A CA 1
ATOM 747 C C . PRO A 1 94 ? 37.024 6.690 -27.758 1.00 69.62 94 PRO A C 1
ATOM 749 O O . PRO A 1 94 ? 38.108 7.250 -27.588 1.00 69.62 94 PRO A O 1
ATOM 752 N N . VAL A 1 95 ? 36.676 5.607 -27.051 1.00 75.88 95 VAL A N 1
ATOM 753 C CA . VAL A 1 95 ? 37.589 4.983 -26.081 1.00 75.88 95 VAL A CA 1
ATOM 754 C C . VAL A 1 95 ? 38.729 4.228 -26.773 1.00 75.88 95 VAL A C 1
ATOM 756 O O . VAL A 1 95 ? 39.874 4.365 -26.353 1.00 75.88 95 VAL A O 1
ATOM 759 N N . GLN A 1 96 ? 38.453 3.532 -27.881 1.00 72.25 96 GLN A N 1
ATOM 760 C CA . GLN A 1 96 ? 39.471 2.839 -28.680 1.00 72.25 96 GLN A CA 1
ATOM 761 C C . GLN A 1 96 ? 40.460 3.822 -29.322 1.00 72.25 96 GLN A C 1
ATOM 763 O O . GLN A 1 96 ? 41.664 3.565 -29.335 1.00 72.25 96 GLN A O 1
ATOM 768 N N . TYR A 1 97 ? 39.972 4.980 -29.779 1.00 69.44 97 TYR A N 1
ATOM 769 C CA . TYR A 1 97 ? 40.821 6.059 -30.292 1.00 69.44 97 TYR A CA 1
ATOM 770 C C . TYR A 1 97 ? 41.794 6.573 -29.219 1.00 69.44 97 TYR A C 1
ATOM 772 O O . TYR A 1 97 ? 42.996 6.666 -29.455 1.00 69.44 97 TYR A O 1
ATOM 780 N N . ARG A 1 98 ? 41.303 6.834 -27.997 1.00 69.94 98 ARG A N 1
ATOM 781 C CA . ARG A 1 98 ? 42.152 7.271 -26.873 1.00 69.94 98 ARG A CA 1
ATOM 782 C C . ARG A 1 98 ? 43.202 6.228 -26.501 1.00 69.94 98 ARG A C 1
ATOM 784 O O . ARG A 1 98 ? 44.351 6.588 -26.264 1.00 69.94 98 ARG A O 1
ATOM 791 N N . THR A 1 99 ? 42.831 4.948 -26.469 1.00 75.81 99 THR A N 1
ATOM 792 C CA . THR A 1 99 ? 43.787 3.868 -26.183 1.00 75.81 99 THR A CA 1
ATOM 793 C C . THR A 1 99 ? 44.826 3.704 -27.288 1.00 75.81 99 THR A C 1
ATOM 795 O O . THR A 1 99 ? 45.977 3.427 -26.980 1.00 75.81 99 THR A O 1
ATOM 798 N N . GLN A 1 100 ? 44.456 3.925 -28.554 1.00 70.75 100 GLN A N 1
ATOM 799 C CA . GLN A 1 100 ? 45.396 3.893 -29.674 1.00 70.75 100 GLN A CA 1
ATOM 800 C C . GLN A 1 100 ? 46.390 5.061 -29.611 1.00 70.75 100 GLN A C 1
ATOM 802 O O . GLN A 1 100 ? 47.579 4.840 -29.803 1.00 70.75 100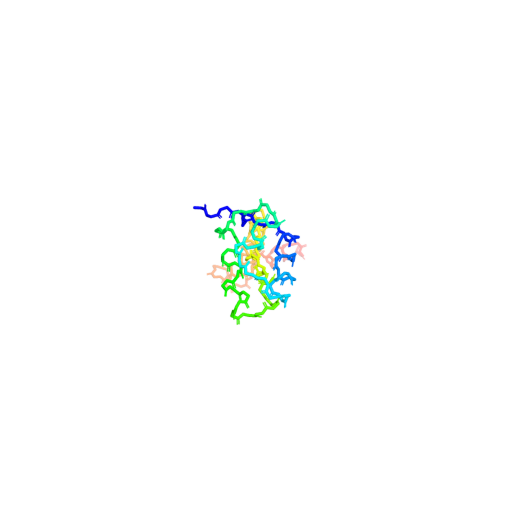 GLN A O 1
ATOM 807 N N . THR A 1 101 ? 45.936 6.279 -29.285 1.00 62.75 101 THR A N 1
ATOM 808 C CA . THR A 1 101 ? 46.822 7.440 -29.073 1.00 62.75 101 THR A CA 1
ATOM 809 C C . THR A 1 101 ? 47.794 7.240 -27.912 1.00 62.75 101 THR A C 1
ATOM 811 O O . THR A 1 101 ? 48.916 7.712 -27.986 1.00 62.75 101 THR A O 1
ATOM 814 N N . LEU A 1 102 ? 47.389 6.553 -26.842 1.00 66.94 102 LEU A N 1
ATOM 815 C CA . LEU A 1 102 ? 48.272 6.275 -25.701 1.00 66.94 102 LEU A CA 1
ATOM 816 C C . LEU A 1 102 ? 49.296 5.160 -25.972 1.00 66.94 102 LEU A C 1
ATOM 818 O O . LEU A 1 102 ? 50.247 5.020 -25.208 1.00 66.94 102 LEU A O 1
ATOM 822 N N . ALA A 1 103 ? 49.080 4.354 -27.013 1.00 66.00 103 ALA A N 1
ATOM 823 C CA . ALA A 1 103 ? 49.948 3.244 -27.401 1.00 66.00 103 ALA A CA 1
ATOM 824 C C . ALA A 1 103 ? 50.896 3.582 -28.572 1.00 66.00 103 ALA A C 1
ATOM 826 O O . ALA A 1 103 ? 51.694 2.724 -28.953 1.00 66.00 103 ALA A O 1
ATOM 827 N N . ALA A 1 104 ? 50.785 4.786 -29.143 1.00 54.06 104 ALA A N 1
ATOM 828 C CA . ALA A 1 104 ? 51.619 5.314 -30.226 1.00 54.06 104 ALA A CA 1
ATOM 829 C C . ALA A 1 104 ? 52.661 6.298 -29.678 1.00 54.06 104 ALA A C 1
ATOM 831 O O . ALA A 1 104 ? 53.794 6.287 -30.207 1.00 54.06 104 ALA A O 1
#

pLDDT: mean 78.36, std 15.55, range [28.27, 97.0]

Radius of gyration: 28.25 Å; chains: 1; bounding box: 69×27×62 Å

Foldseek 3Di:
DDPDQPDDLVLLLQLLVVVVVVDDLVVSCVVSVHDSVSSVVLSVLCVVPPPCSSPPPPDPDDDDPVVVVVVVVVVVVCCQQPPVQCVPPVPDGNVRVVVVVVVD

Sequence (104 aa):
MAGPSSLTEEQRAAAIELFDDGWARRSVATRLGVSVWAVGRLYDLWRVRGGAALVRKPSKRSFSFEFKLEVTLDDYITWFNTSRGHTHCEVLSPVQYRTQTLAA